Protein AF-A0A7Y3X9J2-F1 (afdb_monomer_lite)

Organism: NCBI:txid2732867

pLDDT: mean 82.71, std 16.62, range [40.22, 97.75]

Sequence (150 aa):
MTNWKRNTMILITNLHQLSSKLPVEVGEKKEEKYKRKRELNDQAYFLFMFSRFEDRIRDESSQLITRKQTFITSWKQRAVWDILPSASRGEMPFKKRLALLLEKGGSDYNLVVDYYKERNSIAHGGNFISPISMPSVISELKRLHRAVKA

Structure (mmCIF, N/CA/C/O backbone):
data_AF-A0A7Y3X9J2-F1
#
_entry.id   AF-A0A7Y3X9J2-F1
#
loop_
_atom_site.group_PDB
_atom_site.id
_atom_site.type_symbol
_atom_site.label_atom_id
_atom_site.label_alt_id
_atom_site.label_comp_id
_atom_site.label_asym_id
_atom_site.label_entity_id
_atom_site.label_seq_id
_atom_site.pdbx_PDB_ins_code
_atom_site.Cartn_x
_atom_site.Cartn_y
_atom_site.Cartn_z
_atom_site.occupancy
_atom_site.B_iso_or_equiv
_atom_site.auth_seq_id
_atom_site.auth_comp_id
_atom_site.auth_asym_id
_atom_site.auth_atom_id
_atom_site.pdbx_PDB_model_num
ATOM 1 N N . MET A 1 1 ? 13.804 15.005 -74.045 1.00 50.25 1 MET A N 1
ATOM 2 C CA . MET A 1 1 ? 13.776 14.297 -72.741 1.00 50.25 1 MET A CA 1
ATOM 3 C C . MET A 1 1 ? 14.739 14.996 -71.791 1.00 50.25 1 MET A C 1
ATOM 5 O O . MET A 1 1 ? 15.938 14.964 -72.021 1.00 50.25 1 MET A O 1
ATOM 9 N N . THR A 1 2 ? 14.209 15.719 -70.806 1.00 49.66 2 THR A N 1
ATOM 10 C CA . THR A 1 2 ? 14.940 16.674 -69.958 1.00 49.66 2 THR A CA 1
ATOM 11 C C . THR A 1 2 ? 15.762 15.994 -68.858 1.00 49.66 2 THR A C 1
ATOM 13 O O . THR A 1 2 ? 15.326 15.025 -68.234 1.00 49.66 2 THR A O 1
ATOM 16 N N . ASN A 1 3 ? 16.955 16.547 -68.615 1.00 51.03 3 ASN A N 1
ATOM 17 C CA . ASN A 1 3 ? 18.020 16.060 -67.722 1.00 51.03 3 ASN A CA 1
ATOM 18 C C . ASN A 1 3 ? 17.561 15.789 -66.267 1.00 51.03 3 ASN A C 1
ATOM 20 O O . ASN A 1 3 ? 18.156 14.997 -65.542 1.00 51.03 3 ASN A O 1
ATOM 24 N N . TRP A 1 4 ? 16.438 16.382 -65.857 1.00 40.22 4 TRP A N 1
ATOM 25 C CA . TRP A 1 4 ? 15.832 16.208 -64.536 1.00 40.22 4 TRP A CA 1
ATOM 26 C C . TRP A 1 4 ? 15.283 14.803 -64.256 1.00 40.22 4 TRP A C 1
ATOM 28 O O . TRP A 1 4 ? 15.364 14.344 -63.116 1.00 40.22 4 TRP A O 1
ATOM 38 N N . LYS A 1 5 ? 14.770 14.087 -65.271 1.00 51.78 5 LYS A N 1
ATOM 39 C CA . LYS A 1 5 ? 14.217 12.729 -65.079 1.00 51.78 5 LYS A CA 1
ATOM 40 C C . LYS A 1 5 ? 15.300 11.671 -64.823 1.00 51.78 5 LYS A C 1
ATOM 42 O O . LYS A 1 5 ? 15.023 10.663 -64.186 1.00 51.78 5 LYS A O 1
ATOM 47 N N . ARG A 1 6 ? 16.540 11.900 -65.280 1.00 54.84 6 ARG A N 1
ATOM 48 C CA . ARG A 1 6 ? 17.671 10.985 -65.028 1.00 54.84 6 ARG A CA 1
ATOM 49 C C . ARG A 1 6 ? 18.256 11.170 -63.627 1.00 54.84 6 ARG A C 1
ATOM 51 O O . ARG A 1 6 ? 18.490 10.181 -62.943 1.00 54.84 6 ARG A O 1
ATOM 58 N N . ASN A 1 7 ? 18.403 12.414 -63.165 1.00 46.91 7 ASN A N 1
ATOM 59 C CA . ASN A 1 7 ? 18.922 12.691 -61.819 1.00 46.91 7 ASN A CA 1
ATOM 60 C C . ASN A 1 7 ? 17.981 12.215 -60.700 1.00 46.91 7 ASN A C 1
ATOM 62 O O . ASN A 1 7 ? 18.449 11.742 -59.668 1.00 46.91 7 ASN A O 1
ATOM 66 N N . THR A 1 8 ? 16.662 12.263 -60.911 1.00 54.34 8 THR A N 1
ATOM 67 C CA . THR A 1 8 ? 15.683 11.726 -59.948 1.00 54.34 8 THR A CA 1
ATOM 68 C C . THR A 1 8 ? 15.694 10.198 -59.885 1.00 54.34 8 THR A C 1
ATOM 70 O O . THR A 1 8 ? 15.629 9.640 -58.793 1.00 54.34 8 THR A O 1
ATOM 73 N N . MET A 1 9 ? 15.866 9.503 -61.016 1.00 50.53 9 MET A N 1
ATOM 74 C CA . MET A 1 9 ? 16.000 8.038 -61.023 1.00 50.53 9 MET A CA 1
ATOM 75 C C . MET A 1 9 ? 17.275 7.557 -60.312 1.00 50.53 9 MET A C 1
ATOM 77 O O . MET A 1 9 ? 17.227 6.580 -59.567 1.00 50.53 9 MET A O 1
ATOM 81 N N . ILE A 1 10 ? 18.403 8.254 -60.480 1.00 52.88 10 ILE A N 1
ATOM 82 C CA . ILE A 1 10 ? 19.670 7.904 -59.810 1.00 52.88 10 ILE A CA 1
ATOM 83 C C . ILE A 1 10 ? 19.570 8.102 -58.286 1.00 52.88 10 ILE A C 1
ATOM 85 O O . ILE A 1 10 ? 20.055 7.265 -57.524 1.00 52.88 10 ILE A O 1
ATOM 89 N N . LEU A 1 11 ? 18.888 9.157 -57.824 1.00 53.00 11 LEU A N 1
ATOM 90 C CA . LEU A 1 11 ? 18.657 9.397 -56.393 1.00 53.00 11 LEU A CA 1
ATOM 91 C C . LEU A 1 11 ? 17.761 8.326 -55.751 1.00 53.00 11 LEU A C 1
ATOM 93 O O . LEU A 1 11 ? 18.081 7.841 -54.667 1.00 53.00 11 LEU A O 1
ATOM 97 N N . ILE A 1 12 ? 16.685 7.910 -56.426 1.00 56.16 12 ILE A N 1
ATOM 98 C CA . ILE A 1 12 ? 15.764 6.877 -55.914 1.00 56.16 12 ILE A CA 1
ATOM 99 C C . ILE A 1 12 ? 16.446 5.501 -55.870 1.00 56.16 12 ILE A C 1
ATOM 101 O O . ILE A 1 12 ? 16.282 4.760 -54.900 1.00 56.16 12 ILE A O 1
ATOM 105 N N . THR A 1 13 ? 17.270 5.182 -56.870 1.00 54.28 13 THR A N 1
ATOM 106 C CA . THR A 1 13 ? 17.988 3.897 -56.928 1.00 54.28 13 THR A CA 1
ATOM 107 C C . THR A 1 13 ? 19.037 3.798 -55.812 1.00 54.28 13 THR A C 1
ATOM 109 O O . THR A 1 13 ? 19.116 2.777 -55.131 1.00 54.28 13 THR A O 1
ATOM 112 N N . ASN A 1 14 ? 19.767 4.886 -55.534 1.00 49.25 14 ASN A N 1
ATOM 113 C CA . ASN A 1 14 ? 20.733 4.940 -54.431 1.00 49.25 14 ASN A CA 1
ATOM 114 C C . ASN A 1 14 ? 20.072 4.905 -53.041 1.00 49.25 14 ASN A C 1
ATOM 116 O O . ASN A 1 14 ? 20.613 4.279 -52.131 1.00 49.25 14 ASN A O 1
ATOM 120 N N . LEU A 1 15 ? 18.894 5.515 -52.864 1.00 52.44 15 LEU A N 1
ATOM 121 C CA . LEU A 1 15 ? 18.131 5.456 -51.607 1.00 52.44 15 LEU A CA 1
ATOM 122 C C . LEU A 1 15 ? 17.653 4.034 -51.281 1.00 52.44 15 LEU A C 1
ATOM 124 O O . LEU A 1 15 ? 17.752 3.603 -50.131 1.00 52.44 15 LEU A O 1
ATOM 128 N N . HIS A 1 16 ? 17.208 3.274 -52.285 1.00 51.06 16 HIS A N 1
ATOM 129 C CA . HIS A 1 16 ? 16.808 1.881 -52.075 1.00 51.06 16 HIS A CA 1
ATOM 130 C C . HIS A 1 16 ? 18.005 0.975 -51.741 1.00 51.06 16 HIS A C 1
ATOM 132 O O . HIS A 1 16 ? 17.896 0.108 -50.875 1.00 51.06 16 HIS A O 1
ATOM 138 N N . GLN A 1 17 ? 19.170 1.237 -52.343 1.00 51.34 17 GLN A N 1
ATOM 139 C CA . GLN A 1 17 ? 20.413 0.495 -52.095 1.00 51.34 17 GLN A CA 1
ATOM 140 C C . GLN A 1 17 ? 21.100 0.855 -50.764 1.00 51.34 17 GLN A C 1
ATOM 142 O O . GLN A 1 17 ? 21.838 0.039 -50.211 1.00 51.34 17 GLN A O 1
ATOM 147 N N . LEU A 1 18 ? 20.866 2.062 -50.235 1.00 50.41 18 LEU A N 1
ATOM 148 C CA . LEU A 1 18 ? 21.302 2.488 -48.898 1.00 50.41 18 LEU A CA 1
ATOM 149 C C . LEU A 1 18 ? 20.389 1.929 -47.798 1.00 50.41 18 LEU A C 1
ATOM 151 O O . LEU A 1 18 ? 20.884 1.505 -46.755 1.00 50.41 18 LEU A O 1
ATOM 155 N N . SER A 1 19 ? 19.077 1.850 -48.046 1.00 53.09 19 SER A N 1
ATOM 156 C CA . SER A 1 19 ? 18.117 1.243 -47.114 1.00 53.09 19 SER A CA 1
ATOM 157 C C . SER A 1 19 ? 18.332 -0.264 -46.939 1.00 53.09 19 SER A C 1
ATOM 159 O O . SER A 1 19 ? 18.082 -0.781 -45.856 1.00 53.09 19 SER A O 1
ATOM 161 N N . SER A 1 20 ? 18.810 -0.969 -47.970 1.00 54.28 20 SER A N 1
ATOM 162 C CA . SER A 1 20 ? 19.088 -2.412 -47.915 1.00 54.28 20 SER A CA 1
ATOM 163 C C . SER A 1 20 ? 20.466 -2.765 -47.336 1.00 54.28 20 SER A C 1
ATOM 165 O O . SER A 1 20 ? 20.789 -3.944 -47.215 1.00 54.28 20 SER A O 1
ATOM 167 N N . LYS A 1 21 ? 21.308 -1.765 -47.031 1.00 53.47 21 LYS A N 1
ATOM 168 C CA . LYS A 1 21 ? 22.678 -1.936 -46.507 1.00 53.47 21 LYS A CA 1
ATOM 169 C C . LYS A 1 21 ? 22.846 -1.484 -45.056 1.00 53.47 21 LYS A C 1
ATOM 171 O O . LYS A 1 21 ? 23.941 -1.619 -44.514 1.00 53.47 21 LYS A O 1
ATOM 176 N N . LEU A 1 22 ? 21.798 -0.961 -44.417 1.00 53.28 22 LEU A N 1
ATOM 177 C CA . LEU A 1 22 ? 21.822 -0.762 -42.972 1.00 53.28 22 LEU A CA 1
ATOM 178 C C . LEU A 1 22 ? 21.717 -2.139 -42.300 1.00 53.28 22 LEU A C 1
ATOM 180 O O . LEU A 1 22 ? 20.722 -2.832 -42.508 1.00 53.28 22 LEU A O 1
ATOM 184 N N . PRO A 1 23 ? 22.728 -2.568 -41.527 1.00 48.62 23 PRO A N 1
ATOM 185 C CA . PRO A 1 23 ? 22.690 -3.869 -40.878 1.00 48.62 23 PRO A CA 1
ATOM 186 C C . PRO A 1 23 ? 21.539 -3.896 -39.867 1.00 48.62 23 PRO A C 1
ATOM 188 O O . PRO A 1 23 ? 21.517 -3.099 -38.927 1.00 48.62 23 PRO A O 1
ATOM 191 N N . VAL A 1 24 ? 20.603 -4.830 -40.060 1.00 55.41 24 VAL A N 1
ATOM 192 C CA . VAL A 1 24 ? 19.481 -5.131 -39.149 1.00 55.41 24 VAL A CA 1
ATOM 193 C C . VAL A 1 24 ? 19.977 -5.276 -37.697 1.00 55.41 24 VAL A C 1
ATOM 195 O O . VAL A 1 24 ? 19.389 -4.711 -36.777 1.00 55.41 24 VAL A O 1
ATOM 198 N N . GLU A 1 25 ? 21.171 -5.853 -37.520 1.00 53.50 25 GLU A N 1
ATOM 199 C CA . GLU A 1 25 ? 21.891 -5.978 -36.242 1.00 53.50 25 GLU A CA 1
ATOM 200 C C . GLU A 1 25 ? 22.109 -4.660 -35.469 1.00 53.50 25 GLU A C 1
ATOM 202 O O . GLU A 1 25 ? 22.182 -4.662 -34.238 1.00 53.50 25 GLU A O 1
ATOM 207 N N . VAL A 1 26 ? 22.270 -3.518 -36.150 1.00 57.91 26 VAL A N 1
ATOM 208 C CA . VAL A 1 26 ? 22.502 -2.216 -35.488 1.00 57.91 26 VAL A CA 1
ATOM 209 C C . VAL A 1 26 ? 21.184 -1.579 -35.034 1.00 57.91 26 VAL A C 1
ATOM 211 O O . VAL A 1 26 ? 21.187 -0.785 -34.087 1.00 57.91 26 VAL A O 1
ATOM 214 N N . GLY A 1 27 ? 20.064 -1.923 -35.677 1.00 62.31 27 GLY A N 1
ATOM 215 C CA . GLY A 1 27 ? 18.717 -1.540 -35.247 1.00 62.31 27 GLY A CA 1
ATOM 216 C C . GLY A 1 27 ? 18.292 -2.297 -33.990 1.00 62.31 27 GLY A C 1
ATOM 217 O O . GLY A 1 27 ? 17.946 -1.671 -32.987 1.00 62.31 27 GLY A O 1
ATOM 218 N N . GLU A 1 28 ? 18.447 -3.621 -33.995 1.00 65.19 28 GLU A N 1
ATOM 219 C CA . GLU A 1 28 ? 18.045 -4.511 -32.894 1.00 65.19 28 GLU A CA 1
ATOM 220 C C . GLU A 1 28 ? 18.779 -4.188 -31.580 1.00 65.19 28 GLU A C 1
ATOM 222 O O . GLU A 1 28 ? 18.151 -3.972 -30.541 1.00 65.19 28 GLU A O 1
ATOM 227 N N . LYS A 1 29 ? 20.106 -3.988 -31.629 1.00 76.06 29 LYS A N 1
ATOM 228 C CA . LYS A 1 29 ? 20.910 -3.604 -30.446 1.00 76.06 29 LYS A CA 1
ATOM 229 C C . LYS A 1 29 ? 20.490 -2.255 -29.847 1.00 76.06 29 LYS A C 1
ATOM 231 O O . LYS A 1 29 ? 20.633 -2.021 -28.642 1.00 76.06 29 LYS A O 1
ATOM 236 N N . LYS A 1 30 ? 19.987 -1.324 -30.669 1.00 79.81 30 LYS A N 1
ATOM 237 C CA . LYS A 1 30 ? 19.467 -0.032 -30.189 1.00 79.81 30 LYS A CA 1
ATOM 238 C C . LYS A 1 30 ? 18.097 -0.203 -29.545 1.00 79.81 30 LYS A C 1
ATOM 240 O O . LYS A 1 30 ? 17.867 0.373 -28.482 1.00 79.81 30 LYS A O 1
ATOM 245 N N . GLU A 1 31 ? 17.211 -0.985 -30.149 1.00 83.69 31 GLU A N 1
ATOM 246 C CA . GLU A 1 31 ? 15.871 -1.252 -29.622 1.00 83.69 31 GLU A CA 1
ATOM 247 C C . GLU A 1 31 ? 15.914 -1.938 -28.255 1.00 83.69 31 GLU A C 1
ATOM 249 O O . GLU A 1 31 ? 15.248 -1.475 -27.323 1.00 83.69 31 GLU A O 1
ATOM 254 N N . GLU A 1 32 ? 16.767 -2.948 -28.088 1.00 86.12 32 GLU A N 1
ATOM 255 C CA . GLU A 1 32 ? 17.003 -3.611 -26.799 1.00 86.12 32 GLU A CA 1
ATOM 256 C C . GLU A 1 32 ? 17.511 -2.631 -25.737 1.00 86.12 32 GLU A C 1
ATOM 258 O O . GLU A 1 32 ? 17.008 -2.593 -24.610 1.00 86.12 32 GLU A O 1
ATOM 263 N N . LYS A 1 33 ? 18.456 -1.759 -26.108 1.00 87.94 33 LYS A N 1
ATOM 264 C CA . LYS A 1 33 ? 18.973 -0.714 -25.217 1.00 87.94 33 LYS A CA 1
ATOM 265 C C . LYS A 1 33 ? 17.876 0.260 -24.781 1.00 87.94 33 LYS A C 1
ATOM 267 O O . LYS A 1 33 ? 17.831 0.643 -23.610 1.00 87.94 33 LYS A O 1
ATOM 272 N N . TYR A 1 34 ? 16.996 0.681 -25.690 1.00 89.69 34 TYR A N 1
ATOM 273 C CA . TYR A 1 34 ? 15.867 1.551 -25.347 1.00 89.69 34 TYR A CA 1
ATOM 274 C C . TYR A 1 34 ? 14.830 0.833 -24.488 1.00 89.69 34 TYR A C 1
ATOM 276 O O . TYR A 1 34 ? 14.328 1.428 -23.534 1.00 89.69 34 TYR A O 1
ATOM 284 N N . LYS A 1 35 ? 14.539 -0.437 -24.779 1.00 88.25 35 LYS A N 1
ATOM 285 C CA . LYS A 1 35 ? 13.646 -1.269 -23.970 1.00 88.25 35 LYS A CA 1
ATOM 286 C C . LYS A 1 35 ? 14.163 -1.387 -22.538 1.00 88.25 35 LYS A C 1
ATOM 288 O O . LYS A 1 35 ? 13.432 -1.046 -21.614 1.00 88.25 35 LYS A O 1
ATOM 293 N N . ARG A 1 36 ? 15.446 -1.715 -22.356 1.00 86.94 36 ARG A N 1
ATOM 294 C CA . ARG A 1 36 ? 16.067 -1.811 -21.028 1.00 86.94 36 ARG A CA 1
ATOM 295 C C . ARG A 1 36 ? 16.021 -0.491 -20.259 1.00 86.94 36 ARG A C 1
ATOM 297 O O . ARG A 1 36 ? 15.763 -0.480 -19.060 1.00 86.94 36 ARG A O 1
ATOM 304 N N . LYS A 1 37 ? 16.256 0.637 -20.936 1.00 89.44 37 LYS A N 1
ATOM 305 C CA . LYS A 1 37 ? 16.147 1.967 -20.314 1.00 89.44 37 LYS A CA 1
ATOM 306 C C . LYS A 1 37 ? 14.721 2.297 -19.876 1.00 89.44 37 LYS A C 1
ATOM 308 O O . LYS A 1 37 ? 14.560 2.890 -18.813 1.00 89.44 37 LYS A O 1
ATOM 313 N N . ARG A 1 38 ? 13.713 1.940 -20.681 1.00 88.75 38 ARG A N 1
ATOM 314 C CA . ARG A 1 38 ? 12.299 2.114 -20.313 1.00 88.75 38 ARG A CA 1
ATOM 315 C C . ARG A 1 38 ? 11.948 1.273 -19.097 1.00 88.75 38 ARG A C 1
ATOM 317 O O . ARG A 1 38 ? 11.452 1.830 -18.132 1.00 88.75 38 ARG A O 1
ATOM 324 N N . GLU A 1 39 ? 12.326 -0.004 -19.103 1.00 87.19 39 GLU A N 1
ATOM 325 C CA . GLU A 1 39 ? 12.111 -0.898 -17.962 1.00 87.19 39 GLU A CA 1
ATOM 326 C C . GLU A 1 39 ? 12.682 -0.299 -16.677 1.00 87.19 39 GLU A C 1
ATOM 328 O O . GLU A 1 39 ? 11.945 -0.161 -15.711 1.00 87.19 39 GLU A O 1
ATOM 333 N N . LEU A 1 40 ? 13.951 0.132 -16.680 1.00 88.06 40 LEU A N 1
ATOM 334 C CA . LEU A 1 40 ? 14.593 0.764 -15.517 1.00 88.06 40 LEU A CA 1
ATOM 335 C C . LEU A 1 40 ? 13.861 2.026 -15.040 1.00 88.06 40 LEU A C 1
ATOM 337 O O . LEU A 1 40 ? 13.751 2.252 -13.835 1.00 88.06 40 LEU A O 1
ATOM 341 N N . ASN A 1 41 ? 13.363 2.845 -15.971 1.00 91.19 41 ASN A N 1
ATOM 342 C CA . ASN A 1 41 ? 12.580 4.032 -15.635 1.00 91.19 41 ASN A CA 1
ATOM 343 C C . ASN A 1 41 ? 11.251 3.645 -14.972 1.00 91.19 41 ASN A C 1
ATOM 345 O O . ASN A 1 41 ? 10.922 4.191 -13.922 1.00 91.19 41 ASN A O 1
ATOM 349 N N . ASP A 1 42 ? 10.554 2.650 -15.520 1.00 90.56 42 ASP A N 1
ATOM 350 C CA . ASP A 1 42 ? 9.305 2.139 -14.960 1.00 90.56 42 ASP A CA 1
ATOM 351 C C . ASP A 1 42 ? 9.520 1.570 -13.548 1.00 90.56 42 ASP A C 1
ATOM 353 O O . ASP A 1 42 ? 8.732 1.871 -12.651 1.00 90.56 42 ASP A O 1
ATOM 357 N N . GLN A 1 43 ? 10.617 0.835 -13.292 1.00 89.62 43 GLN A N 1
ATOM 358 C CA . GLN A 1 43 ? 10.925 0.349 -11.933 1.00 89.62 43 GLN A CA 1
ATOM 359 C C . GLN A 1 43 ? 11.166 1.512 -10.966 1.00 89.62 43 GLN A C 1
ATOM 361 O O . GLN A 1 43 ? 10.612 1.532 -9.867 1.00 89.62 43 GLN A O 1
ATOM 366 N N . ALA A 1 44 ? 11.976 2.497 -11.367 1.00 91.25 44 ALA A N 1
ATOM 367 C CA . ALA A 1 44 ? 12.273 3.659 -10.534 1.00 91.25 44 ALA A CA 1
ATOM 368 C C . ALA A 1 44 ? 11.005 4.471 -10.232 1.00 91.25 44 ALA A C 1
ATOM 370 O O . ALA A 1 44 ? 10.779 4.888 -9.092 1.00 91.25 44 ALA A O 1
ATOM 371 N N . TYR A 1 45 ? 10.149 4.653 -11.237 1.00 93.00 45 TYR A N 1
ATOM 372 C CA . TYR A 1 45 ? 8.892 5.368 -11.086 1.00 93.00 45 TYR A CA 1
ATOM 373 C C . TYR A 1 45 ? 7.908 4.604 -10.194 1.00 93.00 45 TYR A C 1
ATOM 375 O O . TYR A 1 45 ? 7.284 5.203 -9.317 1.0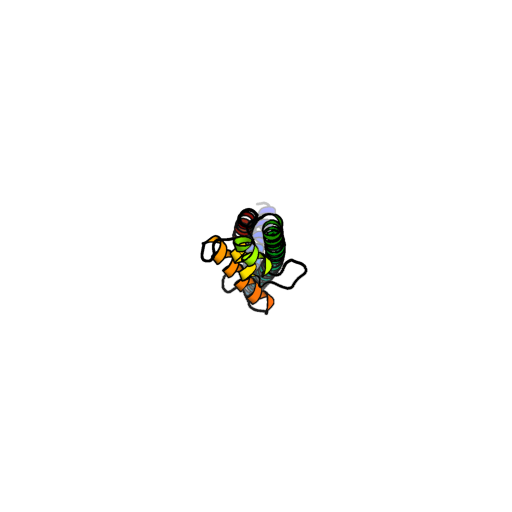0 93.00 45 TYR A O 1
ATOM 383 N N . PHE A 1 46 ? 7.825 3.280 -10.339 1.00 93.81 46 PHE A N 1
ATOM 384 C CA . PHE A 1 46 ? 7.053 2.415 -9.450 1.00 93.81 46 PHE A CA 1
ATOM 385 C C . PHE A 1 46 ? 7.519 2.526 -7.993 1.00 93.81 46 PHE A C 1
ATOM 387 O O . PHE A 1 46 ? 6.697 2.792 -7.115 1.00 93.81 46 PHE A O 1
ATOM 394 N N . LEU A 1 47 ? 8.825 2.392 -7.731 1.00 94.12 47 LEU A N 1
ATOM 395 C CA . LEU A 1 47 ? 9.397 2.521 -6.385 1.00 94.12 47 LEU A CA 1
ATOM 396 C C . LEU A 1 47 ? 9.061 3.874 -5.750 1.00 94.12 47 LEU A C 1
ATOM 398 O O . LEU A 1 47 ? 8.673 3.933 -4.582 1.00 94.12 47 LEU A O 1
ATOM 402 N N . PHE A 1 48 ? 9.186 4.956 -6.521 1.00 94.56 48 PHE A N 1
ATOM 403 C CA . PHE A 1 48 ? 8.845 6.297 -6.061 1.00 94.56 48 PHE A CA 1
ATOM 404 C C . PHE A 1 48 ? 7.353 6.431 -5.735 1.00 94.56 48 PHE A C 1
ATOM 406 O O . PHE A 1 48 ? 6.989 6.912 -4.666 1.00 94.56 48 PHE A O 1
ATOM 413 N N . MET A 1 49 ? 6.468 5.992 -6.628 1.00 95.50 49 MET A N 1
ATOM 414 C CA . MET A 1 49 ? 5.024 6.092 -6.403 1.00 95.50 49 MET A CA 1
ATOM 415 C C . MET A 1 49 ? 4.572 5.240 -5.215 1.00 95.50 49 MET A C 1
ATOM 417 O O . MET A 1 49 ? 3.749 5.684 -4.410 1.00 95.50 49 MET A O 1
ATOM 421 N N . PHE A 1 50 ? 5.127 4.035 -5.081 1.00 96.00 50 PHE A N 1
ATOM 422 C CA . PHE A 1 50 ? 4.781 3.137 -3.991 1.00 96.00 50 PHE A CA 1
ATOM 423 C C . PHE A 1 50 ? 5.282 3.657 -2.640 1.00 96.00 50 PHE A C 1
ATOM 425 O O . PHE A 1 50 ? 4.531 3.596 -1.674 1.00 96.00 50 PHE A O 1
ATOM 432 N N . SER A 1 51 ? 6.476 4.256 -2.555 1.00 95.31 51 SER A N 1
ATOM 433 C CA . SER A 1 51 ? 6.967 4.835 -1.291 1.00 95.31 51 SER A CA 1
ATOM 434 C C . SER A 1 51 ? 6.072 5.972 -0.780 1.00 95.31 51 SER A C 1
ATOM 436 O O . SER A 1 51 ? 5.760 6.036 0.408 1.00 95.31 51 SER A O 1
ATOM 438 N N . ARG A 1 52 ? 5.546 6.817 -1.678 1.00 95.69 52 ARG A N 1
ATOM 439 C CA . ARG A 1 52 ? 4.555 7.849 -1.312 1.00 95.69 52 ARG A CA 1
ATOM 440 C C . ARG A 1 52 ? 3.244 7.245 -0.812 1.00 95.69 52 ARG A C 1
ATOM 442 O O . ARG A 1 52 ? 2.595 7.812 0.066 1.00 95.69 52 ARG A O 1
ATOM 449 N N . PHE A 1 53 ? 2.847 6.099 -1.354 1.00 96.88 53 PHE A N 1
ATOM 450 C CA . PHE A 1 53 ? 1.680 5.368 -0.877 1.00 96.88 53 PHE A CA 1
ATOM 451 C C . PHE A 1 53 ? 1.937 4.664 0.471 1.00 96.88 53 PHE A C 1
ATOM 453 O O . PHE A 1 53 ? 1.056 4.662 1.331 1.00 96.88 53 PHE A O 1
ATOM 460 N N . GLU A 1 54 ? 3.147 4.147 0.710 1.00 95.56 54 GLU A N 1
ATOM 461 C CA . GLU A 1 54 ? 3.572 3.620 2.016 1.00 95.56 54 GLU A CA 1
ATOM 462 C C . GLU A 1 54 ? 3.510 4.700 3.104 1.00 95.56 54 GLU A C 1
ATOM 464 O O . GLU A 1 54 ? 2.944 4.456 4.175 1.00 95.56 54 GLU A O 1
ATOM 469 N N . ASP A 1 55 ? 4.013 5.905 2.813 1.00 94.50 55 ASP A N 1
ATOM 470 C CA . ASP A 1 55 ? 3.905 7.066 3.705 1.00 94.50 55 ASP A CA 1
ATOM 471 C C . ASP A 1 55 ? 2.438 7.357 4.048 1.00 94.50 55 ASP A C 1
ATOM 473 O O . ASP A 1 55 ? 2.078 7.489 5.217 1.00 94.50 55 ASP A O 1
ATOM 477 N N . ARG A 1 56 ? 1.559 7.370 3.038 1.00 95.31 56 ARG A N 1
ATOM 478 C CA . ARG A 1 56 ? 0.119 7.592 3.226 1.00 95.31 56 ARG A CA 1
ATOM 479 C C . ARG A 1 56 ? -0.509 6.546 4.150 1.00 95.31 56 ARG A C 1
ATOM 481 O O . ARG A 1 56 ? -1.271 6.910 5.042 1.00 95.31 56 ARG A O 1
ATOM 488 N N . ILE A 1 57 ? -0.189 5.264 3.965 1.00 95.88 57 ILE A N 1
ATOM 489 C CA . ILE A 1 57 ? -0.666 4.178 4.839 1.00 95.88 57 ILE A CA 1
ATOM 490 C C . ILE A 1 57 ? -0.169 4.386 6.272 1.00 95.88 57 ILE A C 1
ATOM 492 O O . ILE A 1 57 ? -0.927 4.193 7.228 1.00 95.88 57 ILE A O 1
ATOM 496 N N . ARG A 1 58 ? 1.094 4.787 6.452 1.00 94.06 58 ARG A N 1
ATOM 497 C CA . ARG A 1 58 ? 1.651 5.098 7.774 1.00 94.06 58 ARG A CA 1
ATOM 498 C C . ARG A 1 58 ? 0.893 6.240 8.444 1.00 94.06 58 ARG A C 1
ATOM 500 O O . ARG A 1 58 ? 0.539 6.099 9.616 1.00 94.06 58 ARG A O 1
ATOM 507 N N . ASP A 1 59 ? 0.610 7.310 7.719 1.00 93.38 59 ASP A N 1
ATOM 508 C CA . ASP A 1 59 ? -0.054 8.493 8.263 1.00 93.38 59 ASP A CA 1
ATOM 509 C C . ASP A 1 59 ? -1.511 8.193 8.629 1.00 93.38 59 ASP A C 1
ATOM 511 O O . ASP A 1 59 ? -1.925 8.434 9.763 1.00 93.38 59 ASP A O 1
ATOM 515 N N . GLU A 1 60 ? -2.273 7.586 7.718 1.00 95.44 60 GLU A N 1
ATOM 516 C CA . GLU A 1 60 ? -3.690 7.266 7.937 1.00 95.44 60 GLU A CA 1
ATOM 517 C C . GLU A 1 60 ? -3.879 6.229 9.051 1.00 95.44 60 GLU A C 1
ATOM 519 O O . GLU A 1 60 ? -4.724 6.409 9.930 1.00 95.44 60 GLU A O 1
ATOM 524 N N . SER A 1 61 ? -3.042 5.185 9.097 1.00 94.69 61 SER A N 1
ATOM 525 C CA . SER A 1 61 ? -3.094 4.205 10.193 1.00 94.69 61 SER A CA 1
ATOM 526 C C . SER A 1 61 ? -2.751 4.836 11.543 1.00 94.69 61 SER A C 1
ATOM 528 O O . SER A 1 61 ? -3.393 4.526 12.544 1.00 94.69 61 SER A O 1
ATOM 530 N N . SER A 1 62 ? -1.782 5.755 11.584 1.00 92.88 62 SER A N 1
ATOM 531 C CA . SER A 1 62 ? -1.415 6.448 12.824 1.00 92.88 62 SER A CA 1
ATOM 532 C C . SER A 1 62 ? -2.531 7.382 13.291 1.00 92.88 62 SER A C 1
ATOM 534 O O . SER A 1 62 ? -2.873 7.370 14.473 1.00 92.88 62 SER A O 1
ATOM 536 N N . GLN A 1 63 ? -3.160 8.122 12.373 1.00 92.69 63 GLN A N 1
ATOM 537 C CA . GLN A 1 63 ? -4.324 8.950 12.690 1.00 92.69 63 GLN A CA 1
ATOM 538 C C . GLN A 1 63 ? -5.493 8.113 13.208 1.00 92.69 63 GLN A C 1
ATOM 540 O O . GLN A 1 63 ? -6.110 8.495 14.201 1.00 92.69 63 GLN A O 1
ATOM 545 N N . LEU A 1 64 ? -5.789 6.971 12.580 1.00 93.81 64 LEU A N 1
ATOM 546 C CA . LEU A 1 64 ? -6.845 6.069 13.034 1.00 93.81 64 LEU A CA 1
ATOM 547 C C . LEU A 1 64 ? -6.594 5.595 14.469 1.00 93.81 64 LEU A C 1
ATOM 549 O O . LEU A 1 64 ? -7.492 5.697 15.306 1.00 93.81 64 LEU A O 1
ATOM 553 N N . ILE A 1 65 ? -5.375 5.131 14.765 1.00 93.00 65 ILE A N 1
ATOM 554 C CA . ILE A 1 65 ? -4.984 4.689 16.110 1.00 93.00 65 ILE A CA 1
ATOM 555 C C . ILE A 1 65 ? -5.182 5.825 17.117 1.00 93.00 65 ILE A C 1
ATOM 557 O O . ILE A 1 65 ? -5.887 5.635 18.107 1.00 93.00 65 ILE A O 1
ATOM 561 N N . THR A 1 66 ? -4.645 7.018 16.842 1.00 91.50 66 THR A N 1
ATOM 562 C CA . THR A 1 66 ? -4.784 8.178 17.735 1.00 91.50 66 THR A CA 1
ATOM 563 C C . THR A 1 66 ? -6.249 8.544 17.962 1.00 91.50 66 THR A C 1
ATOM 565 O O . THR A 1 66 ? -6.671 8.674 19.108 1.00 91.50 66 THR A O 1
ATOM 568 N N . ARG A 1 67 ? -7.067 8.632 16.904 1.00 92.06 67 ARG A N 1
ATOM 569 C CA . ARG A 1 67 ? -8.503 8.925 17.039 1.00 92.06 67 ARG A CA 1
ATOM 570 C C . ARG A 1 67 ? -9.201 7.879 17.917 1.00 92.06 67 ARG A C 1
ATOM 572 O O . ARG A 1 67 ? -9.998 8.237 18.779 1.00 92.06 67 ARG A O 1
ATOM 579 N N . LYS A 1 68 ? -8.904 6.589 17.739 1.00 92.94 68 LYS A N 1
ATOM 580 C CA . LYS A 1 68 ? -9.527 5.509 18.523 1.00 92.94 68 LYS A CA 1
ATOM 581 C C . LYS A 1 68 ? -9.087 5.527 19.991 1.00 92.94 68 LYS A C 1
ATOM 583 O O . LYS A 1 68 ? -9.937 5.344 20.860 1.00 92.94 68 LYS A O 1
ATOM 588 N N . GLN A 1 69 ? -7.820 5.828 20.273 1.00 90.62 69 GLN A N 1
ATOM 589 C CA . GLN A 1 69 ? -7.306 6.009 21.638 1.00 90.62 69 GLN A CA 1
ATOM 590 C C . GLN A 1 69 ? -7.960 7.208 22.348 1.00 90.62 69 GLN A C 1
ATOM 592 O O . GLN A 1 69 ? -8.312 7.114 23.523 1.00 90.62 69 GLN A O 1
ATOM 597 N N . THR A 1 70 ? -8.169 8.321 21.637 1.00 90.44 70 THR A N 1
ATOM 598 C CA . THR A 1 70 ? -8.739 9.548 22.216 1.00 90.44 70 THR A CA 1
ATOM 599 C C . THR A 1 70 ? -10.257 9.475 22.404 1.00 90.44 70 THR A C 1
ATOM 601 O O . THR A 1 70 ? -10.756 9.861 23.460 1.00 90.44 70 THR A O 1
ATOM 604 N N . PHE A 1 71 ? -11.005 8.992 21.406 1.00 92.69 71 PHE A N 1
ATOM 605 C CA . PHE A 1 71 ? -12.464 9.166 21.367 1.00 92.69 71 PHE A CA 1
ATOM 606 C C . PHE A 1 71 ? -13.283 7.969 21.878 1.00 92.69 71 PHE A C 1
ATOM 608 O O . PHE A 1 71 ? -14.451 8.146 22.218 1.00 92.69 71 PHE A O 1
ATOM 615 N N . ILE A 1 72 ? -12.726 6.754 21.966 1.00 92.94 72 ILE A N 1
ATOM 616 C CA . ILE A 1 72 ? -13.472 5.601 22.506 1.00 92.94 72 ILE A CA 1
ATOM 617 C C . ILE A 1 72 ? -13.578 5.734 24.024 1.00 92.94 72 ILE A C 1
ATOM 619 O O . ILE A 1 72 ? -12.570 5.625 24.710 1.00 92.94 72 ILE A O 1
ATOM 623 N N . THR A 1 73 ? -14.776 5.920 24.574 1.00 90.25 73 THR A N 1
ATOM 624 C CA . THR A 1 73 ? -14.995 6.059 26.029 1.00 90.25 73 THR A CA 1
ATOM 625 C C . THR A 1 73 ? -14.942 4.729 26.777 1.00 90.25 73 THR A C 1
ATOM 627 O O . THR A 1 73 ? -14.459 4.674 27.906 1.00 90.25 73 THR A O 1
ATOM 630 N N . SER A 1 74 ? -15.402 3.642 26.151 1.00 93.94 74 SER A N 1
ATOM 631 C CA . SER A 1 74 ? -15.364 2.311 26.755 1.00 93.94 74 SER A CA 1
ATOM 632 C C . SER A 1 74 ? -13.925 1.819 26.881 1.00 93.94 74 SER A C 1
ATOM 634 O O . SER A 1 74 ? -13.265 1.553 25.875 1.00 93.94 74 SER A O 1
ATOM 636 N N . TRP A 1 75 ? -13.461 1.629 28.119 1.00 89.62 75 TRP A N 1
ATOM 637 C CA . TRP A 1 75 ? -12.125 1.094 28.384 1.00 89.62 75 TRP A CA 1
ATOM 638 C C . TRP A 1 75 ? -11.898 -0.222 27.623 1.00 89.62 75 TRP A C 1
ATOM 640 O O . TRP A 1 75 ? -10.961 -0.331 26.839 1.00 89.62 75 TRP A O 1
ATOM 650 N N . LYS A 1 76 ? -12.815 -1.189 27.730 1.00 90.69 76 LYS A N 1
ATOM 651 C CA . LYS A 1 76 ? -12.661 -2.501 27.076 1.00 90.69 76 LYS A CA 1
ATOM 652 C C . LYS A 1 76 ? -12.399 -2.398 25.566 1.00 90.69 76 LYS A C 1
ATOM 654 O O . LYS A 1 76 ? -11.627 -3.183 25.026 1.00 90.69 76 LYS A O 1
ATOM 659 N N . GLN A 1 77 ? -13.023 -1.434 24.890 1.00 89.88 77 GLN A N 1
ATOM 660 C CA . GL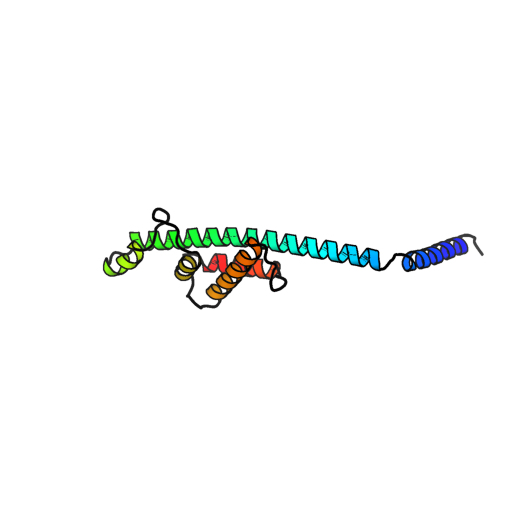N A 1 77 ? -12.802 -1.196 23.462 1.00 89.88 77 GLN A CA 1
ATOM 661 C C . GLN A 1 77 ? -11.506 -0.419 23.193 1.00 89.88 77 GLN A C 1
ATOM 663 O O . GLN A 1 77 ? -10.831 -0.705 22.207 1.00 89.88 77 GLN A O 1
ATOM 668 N N . ARG A 1 78 ? -11.137 0.531 24.062 1.00 92.00 78 ARG A N 1
ATOM 669 C CA . ARG A 1 78 ? -9.901 1.323 23.954 1.00 92.00 78 ARG A CA 1
ATOM 670 C C . ARG A 1 78 ? -8.640 0.480 24.185 1.00 92.00 78 ARG A C 1
ATOM 672 O O . ARG A 1 78 ? -7.648 0.697 23.500 1.00 92.00 78 ARG A O 1
ATOM 679 N N . ALA A 1 79 ? -8.707 -0.538 25.045 1.00 90.19 79 ALA A N 1
ATOM 680 C CA . ALA A 1 79 ? -7.601 -1.445 25.384 1.00 90.19 79 ALA A CA 1
ATOM 681 C C . ALA A 1 79 ? -6.855 -2.009 24.185 1.00 90.19 79 ALA A C 1
ATOM 683 O O . ALA A 1 79 ? -5.626 -2.033 24.156 1.00 90.19 79 ALA A O 1
ATOM 684 N N . VAL A 1 80 ? -7.607 -2.423 23.171 1.00 90.88 80 VAL A N 1
ATOM 685 C CA . VAL A 1 80 ? -7.047 -3.000 21.950 1.00 90.88 80 VAL A CA 1
ATOM 686 C C . VAL A 1 80 ? -6.248 -1.963 21.151 1.00 90.88 80 VAL A C 1
ATOM 688 O O . VAL A 1 80 ? -5.313 -2.319 20.442 1.00 90.88 80 VAL A O 1
ATOM 691 N N . TRP A 1 81 ? -6.576 -0.679 21.278 1.00 91.62 81 TRP A N 1
ATOM 692 C CA . TRP A 1 81 ? -5.860 0.410 20.616 1.00 91.62 81 TRP A CA 1
ATOM 693 C C . TRP A 1 81 ? -4.663 0.901 21.428 1.00 91.62 81 TRP A C 1
ATOM 695 O O . TRP A 1 81 ? -3.670 1.312 20.835 1.00 91.62 81 TRP A O 1
ATOM 705 N N . ASP A 1 82 ? -4.711 0.821 22.758 1.00 88.94 82 ASP A N 1
ATOM 706 C CA . ASP A 1 82 ? -3.614 1.258 23.635 1.00 88.94 82 ASP A CA 1
ATOM 707 C C . ASP A 1 82 ? -2.368 0.361 23.538 1.00 88.94 82 ASP A C 1
ATOM 709 O O . ASP A 1 82 ? -1.253 0.828 23.783 1.00 88.94 82 ASP A O 1
ATOM 713 N N . ILE A 1 83 ? -2.539 -0.905 23.132 1.00 89.00 83 ILE A N 1
ATOM 714 C CA . ILE A 1 83 ? -1.427 -1.835 22.867 1.00 89.00 83 ILE A CA 1
ATOM 715 C C . ILE A 1 83 ? -0.735 -1.589 21.520 1.00 89.00 83 ILE A C 1
ATOM 717 O O . ILE A 1 83 ? 0.371 -2.085 21.298 1.00 89.00 83 ILE A O 1
ATOM 721 N N . LEU A 1 84 ? -1.380 -0.874 20.592 1.00 88.88 84 LEU A N 1
ATOM 722 C CA . LEU A 1 84 ? -0.787 -0.592 19.291 1.00 88.88 84 LEU A CA 1
ATOM 723 C C . LEU A 1 84 ? 0.225 0.551 19.429 1.00 88.88 84 LEU A C 1
ATOM 725 O O . LEU A 1 84 ? -0.046 1.537 20.120 1.00 88.88 84 LEU A O 1
ATOM 729 N N . PRO A 1 85 ? 1.386 0.465 18.754 1.00 81.56 85 PRO A N 1
ATOM 730 C CA . PRO A 1 85 ? 2.336 1.561 18.752 1.00 81.56 85 PRO A CA 1
ATOM 731 C C . PRO A 1 85 ? 1.686 2.785 18.099 1.00 81.56 85 PRO A C 1
ATOM 733 O O . PRO A 1 85 ? 1.296 2.761 16.928 1.00 81.56 85 PRO A O 1
ATOM 736 N N . SER A 1 86 ? 1.573 3.868 18.865 1.00 70.19 86 SER A N 1
ATOM 737 C CA . SER A 1 86 ? 1.362 5.199 18.305 1.00 70.19 86 SER A CA 1
ATOM 738 C C . SER A 1 86 ? 2.599 5.601 17.497 1.00 70.19 86 SER A C 1
ATOM 740 O O . SER A 1 86 ? 3.670 5.010 17.653 1.00 70.19 86 SER A O 1
ATOM 742 N N . ALA A 1 87 ? 2.490 6.651 16.679 1.00 64.44 87 ALA A N 1
ATOM 743 C CA . ALA A 1 87 ? 3.634 7.205 15.945 1.00 64.44 87 ALA A CA 1
ATOM 744 C C . ALA A 1 87 ? 4.870 7.478 16.840 1.00 64.44 87 ALA A C 1
ATOM 746 O O . ALA A 1 87 ? 5.990 7.479 16.345 1.00 64.44 87 ALA A O 1
ATOM 747 N N . SER A 1 88 ? 4.676 7.650 18.154 1.00 57.75 88 SER A N 1
ATOM 748 C CA . SER A 1 88 ? 5.727 7.847 19.158 1.00 57.75 88 SER A CA 1
ATOM 749 C C . SER A 1 88 ? 6.258 6.575 19.845 1.00 57.75 88 SER A C 1
ATOM 751 O O . SER A 1 88 ? 7.276 6.662 20.523 1.00 57.75 88 SER A O 1
ATOM 753 N N . ARG A 1 89 ? 5.596 5.411 19.729 1.00 56.72 89 ARG A N 1
ATOM 754 C CA . ARG A 1 89 ? 5.882 4.204 20.544 1.00 56.72 89 ARG A CA 1
ATOM 755 C C . ARG A 1 89 ? 6.509 3.024 19.787 1.00 56.72 89 ARG A C 1
ATOM 757 O O . ARG A 1 89 ? 6.760 1.994 20.405 1.00 56.72 89 ARG A O 1
ATOM 764 N N . GLY A 1 90 ? 6.780 3.145 18.487 1.00 63.97 90 GLY A N 1
ATOM 765 C CA . GLY A 1 90 ? 7.554 2.145 17.737 1.00 63.97 90 GLY A CA 1
ATOM 766 C C . GLY A 1 90 ? 7.082 1.903 16.303 1.00 63.97 90 GLY A C 1
ATOM 767 O O . GLY A 1 90 ? 6.033 2.382 15.869 1.00 63.97 90 GLY A O 1
ATOM 768 N N . GLU A 1 91 ? 7.872 1.140 15.549 1.00 79.38 91 GLU A N 1
ATOM 769 C CA . GLU A 1 91 ? 7.591 0.838 14.146 1.00 79.38 91 GLU A CA 1
ATOM 770 C C . GLU A 1 91 ? 6.611 -0.342 14.012 1.00 79.38 91 GLU A C 1
ATOM 772 O O . GLU A 1 91 ? 6.904 -1.481 14.369 1.00 79.38 91 GLU A O 1
ATOM 777 N N . MET A 1 92 ? 5.407 -0.075 13.495 1.00 89.75 92 MET A N 1
ATOM 778 C CA . MET A 1 92 ? 4.456 -1.124 13.118 1.00 89.75 92 MET A CA 1
ATOM 779 C C . MET A 1 92 ? 4.755 -1.633 11.699 1.00 89.75 92 MET A C 1
ATOM 781 O O . MET A 1 92 ? 4.791 -0.809 10.779 1.00 89.75 92 MET A O 1
ATOM 785 N N . PRO A 1 93 ? 4.850 -2.964 11.482 1.00 92.69 93 PRO A N 1
ATOM 786 C CA . PRO A 1 93 ? 5.023 -3.545 10.153 1.00 92.69 93 PRO A CA 1
ATOM 787 C C . PRO A 1 93 ? 3.958 -3.085 9.150 1.00 92.69 93 PRO A C 1
ATOM 789 O O . PRO A 1 93 ? 2.766 -3.054 9.475 1.00 92.69 93 PRO A O 1
ATOM 792 N N . PHE A 1 94 ? 4.371 -2.832 7.905 1.00 93.88 94 PHE A N 1
ATOM 793 C CA . PHE A 1 94 ? 3.510 -2.325 6.826 1.00 93.88 94 PHE A CA 1
ATOM 794 C C . PHE A 1 94 ? 2.181 -3.086 6.693 1.00 93.88 94 PHE A C 1
ATOM 796 O O . PHE A 1 94 ? 1.107 -2.493 6.753 1.00 93.88 94 PHE A O 1
ATOM 803 N N . LYS A 1 95 ? 2.228 -4.423 6.610 1.00 95.56 95 LYS A N 1
ATOM 804 C CA . LYS A 1 95 ? 1.020 -5.255 6.443 1.00 95.56 95 LYS A CA 1
ATOM 805 C C . LYS A 1 95 ? 0.046 -5.174 7.622 1.00 95.56 95 LYS A C 1
ATOM 807 O O . LYS A 1 95 ? -1.148 -5.394 7.426 1.00 95.56 95 LYS A O 1
ATOM 812 N N . LYS A 1 96 ? 0.534 -4.881 8.836 1.00 95.06 96 LYS A N 1
ATOM 813 C CA . LYS A 1 96 ? -0.328 -4.661 10.008 1.00 95.06 96 LYS A CA 1
ATOM 814 C C . LYS A 1 96 ? -1.032 -3.310 9.906 1.00 95.06 96 LYS A C 1
ATOM 816 O O . LYS A 1 96 ? -2.232 -3.260 10.131 1.00 95.06 96 LYS A O 1
ATOM 821 N N . ARG A 1 97 ? -0.322 -2.258 9.478 1.00 94.88 97 ARG A N 1
ATOM 822 C CA . ARG A 1 97 ? -0.924 -0.942 9.191 1.00 94.88 97 ARG A CA 1
ATOM 823 C C . ARG A 1 97 ? -1.986 -1.038 8.1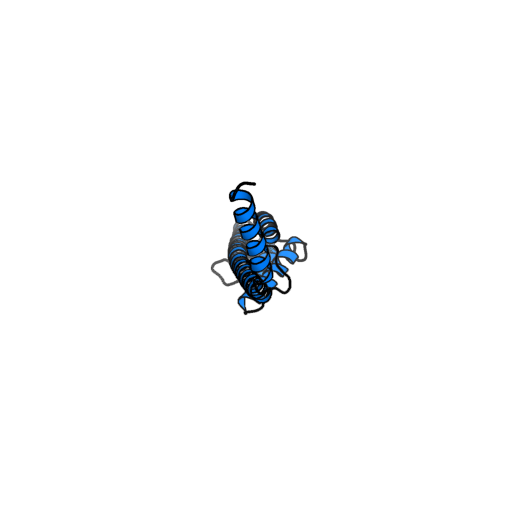03 1.00 94.88 97 ARG A C 1
ATOM 825 O O . ARG A 1 97 ? -3.076 -0.506 8.263 1.00 94.88 97 ARG A O 1
ATOM 832 N N . LEU A 1 98 ? -1.694 -1.782 7.039 1.00 96.56 98 LEU A N 1
ATOM 833 C CA . LEU A 1 98 ? -2.634 -2.018 5.949 1.00 96.56 98 LEU A CA 1
ATOM 834 C C . LEU A 1 98 ? -3.922 -2.704 6.430 1.00 96.56 98 LEU A C 1
ATOM 836 O O . LEU A 1 98 ? -5.009 -2.289 6.050 1.00 96.56 98 LEU A O 1
ATOM 840 N N . ALA A 1 99 ? -3.808 -3.706 7.308 1.00 96.38 99 ALA A N 1
ATOM 841 C CA . ALA A 1 99 ? -4.956 -4.426 7.865 1.00 96.38 99 ALA A CA 1
ATOM 842 C C . ALA A 1 99 ? -5.820 -3.587 8.829 1.00 96.38 99 ALA A C 1
ATOM 844 O O . ALA A 1 99 ? -6.904 -4.027 9.198 1.00 96.38 99 ALA A O 1
ATOM 845 N N . LEU A 1 100 ? -5.351 -2.408 9.256 1.00 95.25 100 LEU A N 1
ATOM 846 C CA . LEU A 1 100 ? -6.173 -1.446 9.999 1.00 95.25 100 LEU A CA 1
ATOM 847 C C . LEU A 1 100 ? -7.043 -0.588 9.074 1.00 95.25 100 LEU A C 1
ATOM 849 O O . LEU A 1 100 ? -8.061 -0.068 9.520 1.00 95.25 100 LEU A O 1
ATOM 853 N N . LEU A 1 101 ? -6.618 -0.405 7.821 1.00 96.50 101 LEU A N 1
ATOM 854 C CA . LEU A 1 101 ? -7.246 0.510 6.863 1.00 96.50 101 LEU A CA 1
ATOM 855 C C . LEU A 1 101 ? -8.116 -0.215 5.836 1.00 96.50 101 LEU A C 1
ATOM 857 O O . LEU A 1 101 ? -9.068 0.365 5.328 1.00 96.50 101 LEU A O 1
ATOM 861 N N . LEU A 1 102 ? -7.784 -1.465 5.518 1.00 97.00 102 LEU A N 1
ATOM 862 C CA . LEU A 1 102 ? -8.478 -2.277 4.525 1.00 97.00 102 LEU A CA 1
ATOM 863 C C . LEU A 1 102 ? -8.886 -3.621 5.120 1.00 97.00 102 LEU A C 1
ATOM 865 O O . LEU A 1 102 ? -8.205 -4.163 5.995 1.00 97.00 102 LEU A O 1
ATOM 869 N N . GLU A 1 103 ? -9.962 -4.192 4.583 1.00 96.00 103 GLU A N 1
ATOM 870 C CA . GLU A 1 103 ? -10.391 -5.545 4.918 1.00 96.00 103 GLU A CA 1
ATOM 871 C C . GLU A 1 103 ? -9.282 -6.551 4.585 1.00 96.00 103 GLU A C 1
ATOM 873 O O . GLU A 1 103 ? -8.885 -6.725 3.430 1.00 96.00 103 GLU A O 1
ATOM 878 N N . LYS A 1 104 ? -8.757 -7.217 5.615 1.00 95.81 104 LYS A N 1
ATOM 879 C CA . LYS A 1 104 ? -7.671 -8.185 5.462 1.00 95.81 104 LYS A CA 1
ATOM 880 C C . LYS A 1 104 ? -8.131 -9.358 4.594 1.00 95.81 104 LYS A C 1
ATOM 882 O O . LYS A 1 104 ? -9.050 -10.077 4.964 1.00 95.81 104 LYS A O 1
ATOM 887 N N . GLY A 1 105 ? -7.429 -9.586 3.486 1.00 95.12 105 GLY A N 1
ATOM 888 C CA . GLY A 1 105 ? -7.774 -10.620 2.506 1.00 95.12 105 GLY A CA 1
ATOM 889 C C . GLY A 1 105 ? -8.755 -10.158 1.423 1.00 95.12 105 GLY A C 1
ATOM 890 O O . GLY A 1 105 ? -8.974 -10.904 0.471 1.00 95.12 105 GLY A O 1
ATOM 891 N N . GLY A 1 106 ? -9.290 -8.936 1.522 1.00 96.75 106 GLY A N 1
ATOM 892 C CA . GLY A 1 106 ? -10.076 -8.307 0.463 1.00 96.75 106 GLY A CA 1
ATOM 893 C C . GLY A 1 106 ? -9.232 -7.952 -0.766 1.00 96.75 106 GLY A C 1
ATOM 894 O O . GLY A 1 106 ? -7.998 -7.939 -0.717 1.00 96.75 106 GLY A O 1
ATOM 895 N N . SER A 1 107 ? -9.897 -7.632 -1.878 1.00 96.81 107 SER A N 1
ATOM 896 C CA . SER A 1 107 ? -9.248 -7.332 -3.165 1.00 96.81 107 SER A CA 1
ATOM 897 C C . SER A 1 107 ? -8.207 -6.212 -3.058 1.00 96.81 107 SER A C 1
ATOM 899 O O . SER A 1 107 ? -7.067 -6.388 -3.483 1.00 96.81 107 SER A O 1
ATOM 901 N N . ASP A 1 108 ? -8.564 -5.093 -2.426 1.00 96.75 108 ASP A N 1
ATOM 902 C CA . ASP A 1 108 ? -7.675 -3.940 -2.244 1.00 96.75 108 ASP A CA 1
ATOM 903 C C . ASP A 1 108 ? -6.473 -4.269 -1.358 1.00 96.75 108 ASP A C 1
ATOM 905 O O . ASP A 1 108 ? -5.348 -3.865 -1.652 1.00 96.75 108 ASP A O 1
ATOM 909 N N . TYR A 1 109 ? -6.698 -5.038 -0.291 1.00 97.75 109 TYR A N 1
ATOM 910 C CA . TYR A 1 109 ? -5.629 -5.491 0.592 1.00 97.75 109 TYR A CA 1
ATOM 911 C C . TYR A 1 109 ? -4.632 -6.371 -0.165 1.00 97.75 109 TYR A C 1
ATOM 913 O O . TYR A 1 109 ? -3.424 -6.143 -0.086 1.00 97.75 109 TYR A O 1
ATOM 921 N N . ASN A 1 110 ? -5.131 -7.355 -0.916 1.00 97.38 110 ASN A N 1
ATOM 922 C CA . ASN A 1 110 ? -4.291 -8.291 -1.660 1.00 97.38 110 ASN A CA 1
ATOM 923 C C . ASN A 1 110 ? -3.492 -7.573 -2.751 1.00 97.38 110 ASN A C 1
ATOM 925 O O . ASN A 1 110 ? -2.287 -7.784 -2.846 1.00 97.38 110 ASN A O 1
ATOM 929 N N . LEU A 1 111 ? -4.121 -6.644 -3.478 1.00 96.00 111 LEU A N 1
ATOM 930 C CA . LEU A 1 111 ? -3.452 -5.843 -4.503 1.00 96.00 111 LEU A CA 1
ATOM 931 C C . LEU A 1 111 ? -2.274 -5.039 -3.931 1.00 96.00 111 LEU A C 1
ATOM 933 O O . LEU A 1 111 ? -1.173 -5.056 -4.479 1.00 96.00 111 LEU A O 1
ATOM 937 N N . VAL A 1 112 ? -2.469 -4.369 -2.792 1.00 96.94 112 VAL A N 1
ATOM 938 C CA . VAL A 1 112 ? -1.385 -3.624 -2.131 1.00 96.94 112 VAL A CA 1
ATOM 939 C C . VAL A 1 112 ? -0.297 -4.561 -1.610 1.00 96.94 112 VAL A C 1
ATOM 941 O O . VAL A 1 112 ? 0.884 -4.223 -1.671 1.00 96.94 112 VAL A O 1
ATOM 944 N N . VAL A 1 113 ? -0.667 -5.737 -1.098 1.00 97.00 113 VAL A N 1
ATOM 945 C CA . VAL A 1 113 ? 0.302 -6.755 -0.674 1.00 97.00 113 VAL A CA 1
ATOM 946 C C . VAL A 1 113 ? 1.147 -7.235 -1.849 1.00 97.00 113 VAL A C 1
ATOM 948 O O . VAL A 1 113 ? 2.348 -7.434 -1.665 1.00 97.00 113 VAL A O 1
ATOM 951 N N . ASP A 1 114 ? 0.559 -7.402 -3.027 1.00 94.62 114 ASP A N 1
ATOM 952 C CA . ASP A 1 114 ? 1.284 -7.827 -4.221 1.00 94.62 114 ASP A CA 1
ATOM 953 C C . ASP A 1 114 ? 2.221 -6.725 -4.719 1.00 94.62 114 ASP A C 1
ATOM 955 O O . ASP A 1 114 ? 3.410 -6.985 -4.905 1.00 94.62 114 ASP A O 1
ATOM 959 N N . TYR A 1 115 ? 1.774 -5.468 -4.757 1.00 95.06 115 TYR A N 1
ATOM 960 C CA . TYR A 1 115 ? 2.678 -4.347 -5.034 1.00 95.06 115 TYR A CA 1
ATOM 961 C C . TYR A 1 115 ? 3.799 -4.198 -4.008 1.00 95.06 115 TYR A C 1
ATOM 963 O O . TYR A 1 115 ? 4.935 -3.901 -4.373 1.00 95.06 115 TYR A O 1
ATOM 971 N N . TYR A 1 116 ? 3.528 -4.463 -2.733 1.00 95.44 116 TYR A N 1
ATOM 972 C CA . TYR A 1 116 ? 4.562 -4.450 -1.704 1.00 95.44 116 TYR A CA 1
ATOM 973 C C . TYR A 1 116 ? 5.611 -5.554 -1.915 1.00 95.44 116 TYR A C 1
ATOM 975 O O . TYR A 1 116 ? 6.802 -5.329 -1.686 1.00 95.44 116 TYR A O 1
ATOM 983 N N . LYS A 1 117 ? 5.200 -6.744 -2.379 1.00 93.44 117 LYS A N 1
ATOM 984 C CA . LYS A 1 117 ? 6.137 -7.819 -2.752 1.00 93.44 117 LYS A CA 1
ATOM 985 C C . LYS A 1 117 ? 7.002 -7.402 -3.940 1.00 93.44 117 LYS A C 1
ATOM 987 O O . LYS A 1 117 ? 8.219 -7.545 -3.854 1.00 93.44 117 LYS A O 1
ATOM 992 N N . GLU A 1 118 ? 6.399 -6.846 -4.991 1.00 91.62 118 GLU A N 1
ATOM 993 C CA . GLU A 1 118 ? 7.130 -6.350 -6.167 1.00 91.62 118 GLU A CA 1
ATOM 994 C C . GLU A 1 118 ? 8.131 -5.257 -5.777 1.00 91.62 118 GLU A C 1
ATOM 996 O O . GLU A 1 118 ? 9.307 -5.328 -6.129 1.00 91.62 118 GLU A O 1
ATOM 1001 N N . ARG A 1 119 ? 7.713 -4.293 -4.949 1.00 93.06 119 ARG A N 1
ATOM 1002 C CA . ARG A 1 119 ? 8.587 -3.230 -4.432 1.00 93.06 119 ARG A CA 1
ATOM 1003 C C . ARG A 1 119 ? 9.792 -3.796 -3.695 1.00 93.06 119 ARG A C 1
ATOM 1005 O O . ARG A 1 119 ? 10.908 -3.335 -3.921 1.00 93.06 119 ARG A O 1
ATOM 1012 N N . ASN A 1 120 ? 9.590 -4.787 -2.829 1.00 92.81 120 ASN A N 1
ATOM 1013 C CA . ASN A 1 120 ? 10.696 -5.418 -2.111 1.00 92.81 120 ASN A CA 1
ATOM 1014 C C . ASN A 1 120 ? 11.602 -6.229 -3.042 1.00 92.81 120 ASN A C 1
ATOM 1016 O O . ASN A 1 120 ? 12.816 -6.164 -2.882 1.00 92.81 120 ASN A O 1
ATOM 1020 N N . SER A 1 121 ? 11.041 -6.928 -4.033 1.00 91.00 121 SER A N 1
ATOM 1021 C CA . SER A 1 121 ? 11.828 -7.619 -5.062 1.00 91.00 121 SER A CA 1
ATOM 1022 C C . SER A 1 121 ? 12.785 -6.646 -5.756 1.00 91.00 121 SER A C 1
ATOM 1024 O O . SER A 1 121 ? 13.997 -6.850 -5.727 1.00 91.00 121 SER A O 1
ATOM 1026 N N . ILE A 1 122 ? 12.267 -5.528 -6.275 1.00 89.00 122 ILE A N 1
ATOM 1027 C CA . ILE A 1 122 ? 13.069 -4.509 -6.975 1.00 89.00 122 ILE A CA 1
ATOM 1028 C C . ILE A 1 122 ? 14.101 -3.875 -6.035 1.00 89.00 122 ILE A C 1
ATOM 1030 O O . ILE A 1 122 ? 15.264 -3.723 -6.403 1.00 89.00 122 ILE A O 1
ATOM 1034 N N . ALA A 1 123 ? 13.704 -3.523 -4.806 1.00 87.31 123 ALA A N 1
ATOM 1035 C CA . ALA A 1 123 ? 14.598 -2.896 -3.830 1.00 87.31 123 ALA A CA 1
ATOM 1036 C C . ALA A 1 123 ? 15.794 -3.788 -3.446 1.00 87.31 123 ALA A C 1
ATOM 1038 O O . ALA A 1 123 ? 16.854 -3.272 -3.097 1.00 87.31 123 ALA A O 1
ATOM 1039 N N . HIS A 1 124 ? 15.646 -5.112 -3.535 1.00 88.94 124 HIS A N 1
ATOM 1040 C CA . HIS A 1 124 ? 16.719 -6.080 -3.296 1.00 88.94 124 HIS A CA 1
ATOM 1041 C C . HIS A 1 124 ? 17.483 -6.483 -4.570 1.00 88.94 124 HIS A C 1
ATOM 1043 O O . HIS A 1 124 ? 18.240 -7.451 -4.552 1.00 88.94 124 HIS A O 1
ATOM 1049 N N . GLY A 1 125 ? 17.318 -5.743 -5.671 1.00 83.06 125 GLY A N 1
ATOM 1050 C CA . GLY A 1 125 ? 18.003 -6.010 -6.938 1.00 83.06 125 GLY A CA 1
ATOM 1051 C C . GLY A 1 125 ? 17.343 -7.094 -7.793 1.00 83.06 125 GLY A C 1
ATOM 1052 O O . GLY A 1 125 ? 17.930 -7.540 -8.779 1.00 83.06 125 GLY A O 1
ATOM 1053 N N . GLY A 1 126 ? 16.131 -7.521 -7.436 1.00 80.69 126 GLY A N 1
ATOM 1054 C CA . GLY A 1 126 ? 15.286 -8.345 -8.289 1.00 80.69 126 GLY A CA 1
ATOM 1055 C C . GLY A 1 126 ? 14.788 -7.574 -9.513 1.00 80.69 126 GLY A C 1
ATOM 1056 O O . GLY A 1 126 ? 14.812 -6.345 -9.571 1.00 80.69 126 GLY A O 1
ATOM 1057 N N . ASN A 1 127 ? 14.314 -8.315 -10.511 1.00 69.88 127 ASN A N 1
ATOM 1058 C CA . ASN A 1 127 ? 13.573 -7.741 -11.630 1.00 69.88 127 ASN A CA 1
ATOM 1059 C C . ASN A 1 127 ? 12.068 -7.875 -11.372 1.00 69.88 127 ASN A C 1
ATOM 1061 O O . ASN A 1 127 ? 11.638 -8.665 -10.530 1.00 69.88 127 ASN A O 1
ATOM 1065 N N . PHE A 1 128 ? 11.269 -7.142 -12.145 1.00 64.75 128 PHE A N 1
ATOM 1066 C CA . PHE A 1 128 ? 9.847 -7.436 -12.240 1.00 64.75 128 PHE A CA 1
ATOM 1067 C C . PHE A 1 128 ? 9.637 -8.878 -12.707 1.00 64.75 128 PHE A C 1
ATOM 1069 O O . PHE A 1 128 ? 10.242 -9.302 -13.694 1.00 64.75 128 PHE A O 1
ATOM 1076 N N . ILE A 1 129 ? 8.755 -9.608 -12.025 1.00 61.84 129 ILE A N 1
ATOM 1077 C CA . ILE A 1 129 ? 8.356 -10.959 -12.447 1.00 61.84 129 ILE A CA 1
ATOM 1078 C C . ILE A 1 129 ? 7.496 -10.877 -13.725 1.00 61.84 129 ILE A C 1
ATOM 1080 O O . ILE A 1 129 ? 7.518 -11.785 -14.553 1.00 61.84 129 ILE A O 1
ATOM 1084 N N . SER A 1 130 ? 6.794 -9.755 -13.928 1.00 62.09 130 SER A N 1
ATOM 1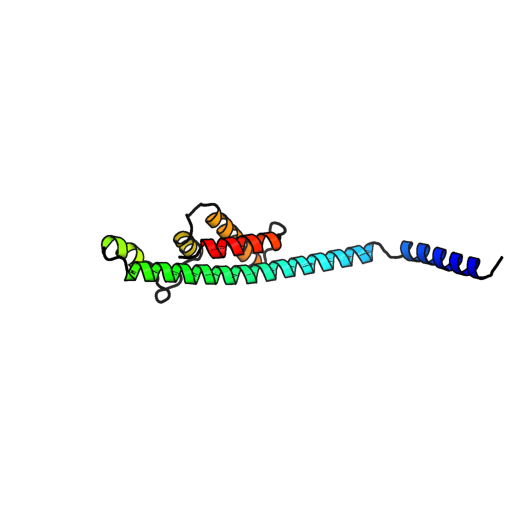085 C CA . SER A 1 130 ? 5.982 -9.453 -15.111 1.00 62.09 130 SER A CA 1
ATOM 1086 C C . SER A 1 130 ? 6.117 -7.975 -15.491 1.00 62.09 130 SER A C 1
ATOM 1088 O O . SER A 1 130 ? 6.162 -7.141 -14.587 1.00 62.09 130 SER A O 1
ATOM 1090 N N . PRO A 1 131 ? 6.131 -7.604 -16.788 1.00 68.19 131 PRO A N 1
ATOM 1091 C CA . PRO A 1 131 ? 6.103 -6.204 -17.202 1.00 68.19 131 PRO A CA 1
ATOM 1092 C C . PRO A 1 131 ? 4.960 -5.457 -16.504 1.00 68.19 131 PRO A C 1
ATOM 1094 O O . PRO A 1 131 ? 3.788 -5.790 -16.685 1.00 68.19 131 PRO A O 1
ATOM 1097 N N . ILE A 1 132 ? 5.301 -4.467 -15.679 1.00 72.44 132 ILE A N 1
ATOM 1098 C CA . ILE A 1 132 ? 4.307 -3.638 -15.007 1.00 72.44 132 ILE A CA 1
ATOM 1099 C C . ILE A 1 132 ? 3.838 -2.553 -15.970 1.00 72.44 132 ILE A C 1
ATOM 1101 O O . ILE A 1 132 ? 4.619 -1.733 -16.449 1.00 72.44 132 ILE A O 1
ATOM 1105 N N . SER A 1 133 ? 2.531 -2.516 -16.220 1.00 87.38 133 SER A N 1
ATOM 1106 C CA . SER A 1 133 ? 1.892 -1.383 -16.883 1.00 87.38 133 SER A CA 1
ATOM 1107 C C . SER A 1 133 ? 1.810 -0.216 -15.899 1.00 87.38 133 SER A C 1
ATOM 1109 O O . SER A 1 133 ? 0.922 -0.175 -15.043 1.00 87.38 133 SER A O 1
ATOM 1111 N N . MET A 1 134 ? 2.722 0.753 -16.021 1.00 90.88 134 MET A N 1
ATOM 1112 C CA . MET A 1 134 ? 2.685 1.961 -15.190 1.00 90.88 134 MET A CA 1
ATOM 1113 C C . MET A 1 134 ? 1.341 2.707 -15.246 1.00 90.88 134 MET A C 1
ATOM 1115 O O . MET A 1 134 ? 0.876 3.129 -14.187 1.00 90.88 134 MET A O 1
ATOM 1119 N N . PRO A 1 135 ? 0.643 2.828 -16.395 1.00 92.81 135 PRO A N 1
ATOM 1120 C CA . PRO A 1 135 ? -0.711 3.384 -16.421 1.00 92.81 135 PRO A CA 1
ATOM 1121 C C . PRO A 1 135 ? -1.696 2.666 -15.486 1.00 92.81 135 PRO A C 1
ATOM 1123 O O . PRO A 1 135 ? -2.468 3.330 -14.787 1.00 92.81 135 PRO A O 1
ATOM 1126 N N . SER A 1 136 ? -1.637 1.331 -15.425 1.00 92.44 136 SER A N 1
ATOM 1127 C CA . SER A 1 136 ? -2.486 0.528 -14.537 1.00 92.44 136 SER A CA 1
ATOM 1128 C C . SER A 1 136 ? -2.141 0.789 -13.073 1.00 92.44 136 SER A C 1
ATOM 1130 O O . SER A 1 136 ? -3.027 1.150 -12.298 1.00 92.44 136 SER A O 1
ATOM 1132 N N . VAL A 1 137 ? -0.851 0.742 -12.718 1.00 92.75 137 VAL A N 1
ATOM 1133 C CA . VAL A 1 137 ? -0.383 1.048 -11.355 1.00 92.75 137 VAL A CA 1
ATOM 1134 C C . VAL A 1 137 ? -0.834 2.431 -10.912 1.00 92.75 137 VAL A C 1
ATOM 1136 O O . VAL A 1 137 ? -1.344 2.594 -9.809 1.00 92.75 137 VAL A O 1
ATOM 1139 N N . ILE A 1 138 ? -0.661 3.449 -11.756 1.00 94.06 138 ILE A N 1
ATOM 1140 C CA . ILE A 1 138 ? -1.039 4.826 -11.420 1.00 94.06 138 ILE A CA 1
ATOM 1141 C C . ILE A 1 138 ? -2.544 4.912 -11.160 1.00 94.06 138 ILE A C 1
ATOM 1143 O O . ILE A 1 138 ? -2.963 5.557 -10.197 1.00 94.06 138 ILE A O 1
ATOM 1147 N N . SER A 1 139 ? -3.357 4.291 -12.018 1.00 95.56 139 SER A N 1
ATOM 1148 C CA . SER A 1 139 ? -4.813 4.262 -11.859 1.00 95.56 139 SER A CA 1
ATOM 1149 C C . SER A 1 139 ? -5.212 3.599 -10.537 1.00 95.56 139 SER A C 1
ATOM 1151 O O . SER A 1 139 ? -5.980 4.160 -9.748 1.00 95.56 139 SER A O 1
ATOM 1153 N N . GLU A 1 140 ? -4.619 2.446 -10.245 1.00 95.56 140 GLU A N 1
ATOM 1154 C CA . GLU A 1 140 ? -4.909 1.659 -9.053 1.00 95.56 140 GLU A CA 1
ATOM 11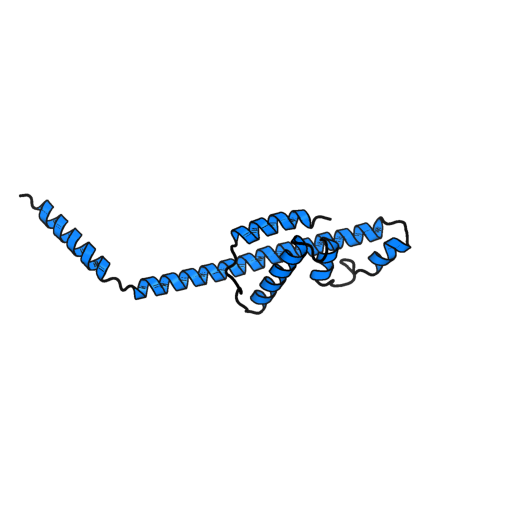55 C C . GLU A 1 140 ? -4.421 2.334 -7.774 1.00 95.56 140 GLU A C 1
ATOM 1157 O O . GLU A 1 140 ? -5.202 2.459 -6.833 1.00 95.56 140 GLU A O 1
ATOM 1162 N N . LEU A 1 141 ? -3.196 2.865 -7.740 1.00 95.38 141 LEU A N 1
ATOM 1163 C CA . LEU A 1 141 ? -2.688 3.622 -6.594 1.00 95.38 141 LEU A CA 1
ATOM 1164 C C . LEU A 1 141 ? -3.519 4.884 -6.341 1.00 95.38 141 LEU A C 1
ATOM 1166 O O . LEU A 1 141 ? -3.793 5.208 -5.188 1.00 95.38 141 LEU A O 1
ATOM 1170 N N . LYS A 1 142 ? -4.004 5.575 -7.383 1.00 95.31 142 LYS A N 1
ATOM 1171 C CA . LYS A 1 142 ? -4.934 6.710 -7.219 1.00 95.31 142 LYS A CA 1
ATOM 1172 C C . LYS A 1 142 ? -6.276 6.291 -6.620 1.00 95.31 142 LYS A C 1
ATOM 1174 O O . LYS A 1 142 ? -6.881 7.075 -5.883 1.00 95.31 142 LYS A O 1
ATOM 1179 N N . ARG A 1 143 ? -6.780 5.104 -6.960 1.00 96.56 143 ARG A N 1
ATOM 1180 C CA . ARG A 1 143 ? -8.007 4.549 -6.371 1.00 96.56 143 ARG A CA 1
ATOM 1181 C C . ARG A 1 143 ? -7.764 4.148 -4.914 1.00 96.56 143 ARG A C 1
ATOM 1183 O O . ARG A 1 143 ? -8.487 4.605 -4.031 1.00 96.56 143 ARG A O 1
ATOM 1190 N N . LEU A 1 144 ? -6.702 3.388 -4.659 1.00 96.56 144 LEU A N 1
ATOM 1191 C CA . LEU A 1 144 ? -6.300 2.914 -3.334 1.00 96.56 144 LEU A CA 1
ATOM 1192 C C . LEU A 1 144 ? -5.997 4.069 -2.375 1.00 96.56 144 LEU A C 1
ATOM 1194 O O . LEU A 1 144 ? -6.416 4.027 -1.225 1.00 96.56 144 LEU A O 1
ATOM 1198 N N . HIS A 1 145 ? -5.363 5.145 -2.849 1.00 95.12 145 HIS A N 1
ATOM 1199 C CA . HIS A 1 145 ? -5.109 6.351 -2.053 1.00 95.12 145 HIS A CA 1
ATOM 1200 C C . HIS A 1 145 ? -6.394 6.945 -1.453 1.00 95.12 145 HIS A C 1
ATOM 1202 O O . HIS A 1 145 ? -6.365 7.517 -0.362 1.00 95.12 145 HIS A O 1
ATOM 1208 N N . ARG A 1 146 ? -7.529 6.825 -2.152 1.00 94.06 146 ARG A N 1
ATOM 1209 C CA . ARG A 1 146 ? -8.837 7.256 -1.636 1.00 94.06 146 ARG A CA 1
ATOM 1210 C C . ARG A 1 146 ? -9.431 6.226 -0.681 1.00 94.06 146 ARG A C 1
ATOM 1212 O O . ARG A 1 146 ? -10.014 6.625 0.319 1.00 94.06 146 ARG A O 1
ATOM 1219 N N . ALA A 1 147 ? -9.264 4.938 -0.982 1.00 93.38 147 ALA A N 1
ATOM 1220 C CA . ALA A 1 147 ? -9.795 3.838 -0.180 1.00 93.38 147 ALA A CA 1
ATOM 1221 C C . ALA A 1 147 ? -9.166 3.758 1.221 1.00 93.38 147 ALA A C 1
ATOM 1223 O O . ALA A 1 147 ? -9.863 3.466 2.181 1.00 93.38 147 ALA A O 1
ATOM 1224 N N . VAL A 1 148 ? -7.872 4.071 1.360 1.00 94.31 148 VAL A N 1
ATOM 1225 C CA . VAL A 1 148 ? -7.153 3.995 2.650 1.00 94.31 148 VAL A CA 1
ATOM 1226 C C . VAL A 1 148 ? -7.376 5.200 3.575 1.00 94.31 148 VAL A C 1
ATOM 1228 O O . VAL A 1 148 ? -6.681 5.329 4.580 1.00 94.31 148 VAL A O 1
ATOM 1231 N N . LYS A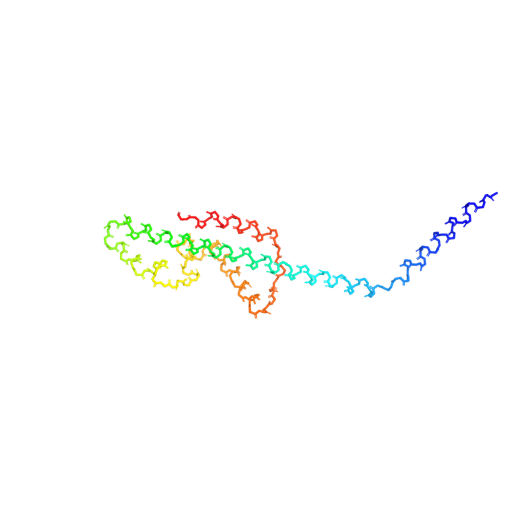 1 149 ? -8.286 6.121 3.235 1.00 89.31 149 LYS A N 1
ATOM 1232 C CA . LYS A 1 149 ? -8.574 7.298 4.062 1.00 89.31 149 LYS A CA 1
ATOM 1233 C C . LYS A 1 149 ? -9.375 6.883 5.303 1.00 89.31 149 LYS A C 1
ATOM 1235 O O . LYS A 1 149 ? -10.491 6.389 5.162 1.00 89.31 149 LYS A O 1
ATOM 1240 N N . ALA A 1 150 ? -8.807 7.121 6.483 1.00 73.12 150 ALA A N 1
ATOM 1241 C CA . ALA A 1 150 ? -9.402 6.825 7.785 1.00 73.12 150 ALA A CA 1
ATOM 1242 C C . ALA A 1 150 ? -10.260 7.971 8.331 1.00 73.12 150 ALA A C 1
ATOM 1244 O O . ALA A 1 150 ? -9.953 9.167 8.097 1.00 73.12 150 ALA A O 1
#

Foldseek 3Di:
DDPVVVVVVVVVVVVVVVVVPDPPVVVVVVVVVVVVVVQVVLLVVLLVLLVVLLVLLVVQLLVVLVCLCPPDPDPVSNVVSVPDDHVPRDDDDSLVSLVSQDPVPDPLSVVNVVSVVQSVCVVVVHGRPDDDDSVVVVVSSVVSSVSSHD

Secondary structure (DSSP, 8-state):
--THHHHHHHHHHHHHHHHTSS-HHHHHHHHHHHHHHHHHHHHHHHHHHHHHHHHHHHHHHHHHHHHHHHH---HHHHHHHHTSPPTTT----HHHHHHHHS-TTSHHHHHHHHHHHHHHHHHTTPPPSS---HHHHHHHHHHHHHHT--

Radius of gyration: 27.85 Å; chains: 1; bounding box: 38×28×101 Å